Protein AF-A0A7M3ZUP6-F1 (afdb_monomer)

Structure (mmCIF, N/CA/C/O backbone):
data_AF-A0A7M3ZUP6-F1
#
_entry.id   AF-A0A7M3ZUP6-F1
#
loop_
_atom_site.group_PDB
_atom_site.id
_atom_site.type_symbol
_atom_site.label_atom_id
_atom_site.label_alt_id
_atom_site.label_comp_id
_atom_site.label_asym_id
_atom_site.label_entity_id
_atom_site.label_seq_id
_atom_site.pdbx_PDB_ins_code
_atom_site.Cartn_x
_atom_site.Cartn_y
_atom_site.Cartn_z
_atom_site.occupancy
_atom_site.B_iso_or_equiv
_atom_site.auth_seq_id
_atom_site.auth_comp_id
_atom_site.auth_asym_id
_atom_site.auth_atom_id
_atom_site.pdbx_PDB_model_num
ATOM 1 N N . MET A 1 1 ? 4.150 -16.172 5.970 1.00 50.00 1 MET A N 1
ATOM 2 C CA . MET A 1 1 ? 3.454 -14.927 6.358 1.00 50.00 1 MET A CA 1
ATOM 3 C C . MET A 1 1 ? 2.361 -14.665 5.340 1.00 50.00 1 MET A C 1
ATOM 5 O O . MET A 1 1 ? 2.669 -14.596 4.160 1.00 50.00 1 MET A O 1
ATOM 9 N N . GLY A 1 2 ? 1.106 -14.615 5.776 1.00 80.38 2 GLY A N 1
ATOM 10 C CA . GLY A 1 2 ? -0.051 -14.325 4.928 1.00 80.38 2 GLY A CA 1
ATOM 11 C C . GLY A 1 2 ? -0.897 -13.217 5.550 1.00 80.38 2 GLY A C 1
ATOM 12 O O . GLY A 1 2 ? -0.692 -12.857 6.706 1.00 80.38 2 GLY A O 1
ATOM 13 N N . VAL A 1 3 ? -1.830 -12.669 4.774 1.00 87.69 3 VAL A N 1
ATOM 14 C CA . VAL A 1 3 ? -2.792 -11.665 5.253 1.00 87.69 3 VAL A CA 1
ATOM 15 C C . VAL A 1 3 ? -3.669 -12.273 6.348 1.00 87.69 3 VAL A C 1
ATOM 17 O O . VAL A 1 3 ? -4.235 -13.344 6.127 1.00 87.69 3 VAL A O 1
ATOM 20 N N . HIS A 1 4 ? -3.759 -11.592 7.497 1.00 93.12 4 HIS A N 1
ATOM 21 C CA . HIS A 1 4 ? -4.539 -12.018 8.663 1.00 93.12 4 HIS A CA 1
ATOM 22 C C . HIS A 1 4 ? -6.022 -12.210 8.310 1.00 93.12 4 HIS A C 1
ATOM 24 O O . HIS A 1 4 ? -6.575 -11.427 7.533 1.00 93.12 4 HIS A O 1
ATOM 30 N N . ASP A 1 5 ? -6.680 -13.200 8.915 1.00 93.25 5 ASP A N 1
ATOM 31 C CA . ASP A 1 5 ? -8.058 -13.581 8.570 1.00 93.25 5 ASP A CA 1
ATOM 32 C C . ASP A 1 5 ? -9.053 -12.433 8.741 1.00 93.25 5 ASP A C 1
ATOM 34 O O . ASP A 1 5 ? -9.949 -12.263 7.922 1.00 93.25 5 ASP A O 1
ATOM 38 N N . SER A 1 6 ? -8.849 -11.576 9.743 1.00 92.00 6 SER A N 1
ATOM 39 C CA . SER A 1 6 ? -9.698 -10.396 9.954 1.00 92.00 6 SER A CA 1
ATOM 40 C C . SER A 1 6 ? -9.676 -9.407 8.781 1.00 92.00 6 SER A C 1
ATOM 42 O O . SER A 1 6 ? -10.653 -8.703 8.559 1.00 92.00 6 SER A O 1
ATOM 44 N N . VAL A 1 7 ? -8.573 -9.352 8.029 1.00 94.88 7 VAL A N 1
ATOM 45 C CA . VAL A 1 7 ? -8.450 -8.532 6.817 1.00 94.88 7 VAL A CA 1
ATOM 46 C C . VAL A 1 7 ? -8.948 -9.314 5.611 1.00 94.88 7 VAL A C 1
ATOM 48 O O . VAL A 1 7 ? -9.732 -8.792 4.830 1.00 94.88 7 VAL A O 1
ATOM 51 N N . ARG A 1 8 ? -8.538 -10.581 5.471 1.00 94.00 8 ARG A N 1
ATOM 52 C CA . ARG A 1 8 ? -8.923 -11.441 4.340 1.00 94.00 8 ARG A CA 1
ATOM 53 C C . ARG A 1 8 ? -10.436 -11.645 4.237 1.00 94.00 8 ARG A C 1
ATOM 55 O O . ARG A 1 8 ? -10.956 -11.736 3.130 1.00 94.00 8 ARG A O 1
ATOM 62 N N . ASN A 1 9 ? -11.121 -11.718 5.374 1.00 94.88 9 ASN A N 1
ATOM 63 C CA . ASN A 1 9 ? -12.566 -11.918 5.450 1.00 94.88 9 ASN A CA 1
ATOM 64 C C . ASN A 1 9 ? -13.355 -10.598 5.407 1.00 94.88 9 ASN A C 1
ATOM 66 O O . ASN A 1 9 ? -14.583 -10.630 5.436 1.00 94.88 9 ASN A O 1
ATOM 70 N N . HIS A 1 10 ? -12.684 -9.441 5.349 1.00 96.62 10 HIS A N 1
ATOM 71 C CA . HIS A 1 10 ? -13.364 -8.156 5.226 1.00 96.62 10 HIS A CA 1
ATOM 72 C C . HIS A 1 10 ? -14.044 -8.040 3.848 1.00 96.62 10 HIS A C 1
ATOM 74 O O . HIS A 1 10 ? -13.417 -8.392 2.844 1.00 96.62 10 HIS A O 1
ATOM 80 N N . PRO A 1 11 ? -15.278 -7.504 3.746 1.00 97.38 11 PRO A N 1
ATOM 81 C CA . PRO A 1 11 ? -16.009 -7.430 2.474 1.00 97.38 11 PRO A CA 1
ATOM 82 C C . PRO A 1 11 ? -15.235 -6.734 1.344 1.00 97.38 11 PRO A C 1
ATOM 84 O O . PRO A 1 11 ? -15.300 -7.143 0.187 1.00 97.38 11 PRO A O 1
ATOM 87 N N . GLU A 1 12 ? -14.448 -5.713 1.686 1.00 97.25 12 GLU A N 1
ATOM 88 C CA . GLU A 1 12 ? -13.681 -4.914 0.719 1.00 97.25 12 GLU A CA 1
ATOM 89 C C . GLU A 1 12 ? -12.323 -5.521 0.326 1.00 97.25 12 GLU A C 1
ATOM 91 O O . GL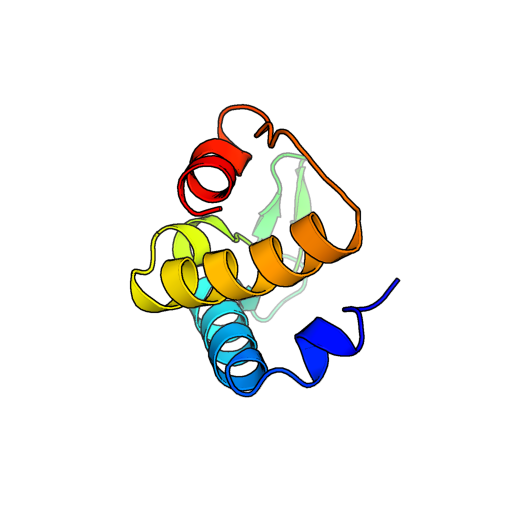U A 1 12 ? -11.632 -4.981 -0.539 1.00 97.25 12 GLU A O 1
ATOM 96 N N . TRP A 1 13 ? -11.925 -6.650 0.925 1.00 96.69 13 TRP A N 1
ATOM 97 C CA . TRP A 1 13 ? -10.643 -7.300 0.630 1.00 96.69 13 TRP A CA 1
ATOM 98 C C . TRP A 1 13 ? -10.495 -7.645 -0.854 1.00 96.69 13 TRP A C 1
ATOM 100 O O . TRP A 1 13 ? -9.455 -7.386 -1.459 1.00 96.69 13 TRP A O 1
ATOM 110 N N . SER A 1 14 ? -11.547 -8.216 -1.445 1.00 97.25 14 SER A N 1
ATOM 111 C CA . SER A 1 14 ? -11.550 -8.614 -2.856 1.00 97.25 14 SER A CA 1
ATOM 112 C C . SER A 1 14 ? -11.343 -7.415 -3.788 1.00 97.25 14 SER A C 1
ATOM 114 O O . SER A 1 14 ? -10.537 -7.494 -4.716 1.00 97.25 14 SER A O 1
ATOM 116 N N . THR A 1 15 ? -11.987 -6.287 -3.481 1.00 98.19 15 THR A N 1
ATOM 117 C CA . THR A 1 15 ? -11.836 -5.020 -4.202 1.00 98.19 15 THR A CA 1
ATOM 118 C C . THR A 1 15 ? -10.406 -4.500 -4.116 1.00 98.19 15 THR A C 1
ATOM 120 O O . THR A 1 15 ? -9.805 -4.196 -5.145 1.00 98.19 15 THR A O 1
ATOM 123 N N . LEU A 1 16 ? -9.817 -4.448 -2.914 1.00 97.62 16 LEU A N 1
ATOM 124 C CA . LEU A 1 16 ? -8.432 -3.999 -2.756 1.00 97.62 16 LEU A CA 1
ATOM 125 C C . LEU A 1 16 ? -7.451 -4.915 -3.496 1.00 97.62 16 LEU A C 1
ATOM 127 O O . LEU A 1 16 ? -6.551 -4.426 -4.171 1.00 97.62 16 LEU A O 1
ATOM 131 N N . ALA A 1 17 ? -7.624 -6.234 -3.405 1.00 96.69 17 ALA A N 1
ATOM 132 C CA . ALA A 1 17 ? -6.766 -7.189 -4.100 1.00 96.69 17 ALA A CA 1
ATOM 133 C C . ALA A 1 17 ? -6.841 -7.037 -5.631 1.00 96.69 17 ALA A C 1
ATOM 135 O O . ALA A 1 17 ? -5.821 -7.195 -6.307 1.00 96.69 17 ALA A O 1
ATOM 136 N N . GLY A 1 18 ? -8.021 -6.709 -6.168 1.00 97.94 18 GLY A N 1
ATOM 137 C CA . GLY A 1 18 ? -8.205 -6.336 -7.572 1.00 97.94 18 GLY A CA 1
ATOM 138 C C . GLY A 1 18 ? -7.430 -5.069 -7.928 1.00 97.94 18 GLY A C 1
ATOM 139 O O . GLY A 1 18 ? -6.559 -5.110 -8.790 1.00 97.94 18 GLY A O 1
ATOM 140 N N . LEU A 1 19 ? -7.638 -3.982 -7.179 1.00 98.06 19 LEU A N 1
ATOM 141 C CA . LEU A 1 19 ? -6.931 -2.712 -7.399 1.00 98.06 19 LEU A CA 1
ATOM 142 C C . LEU A 1 19 ? -5.406 -2.863 -7.297 1.00 98.06 19 LEU A C 1
ATOM 144 O O . LEU A 1 19 ? -4.678 -2.269 -8.082 1.00 98.06 19 LEU A O 1
ATOM 148 N N . VAL A 1 20 ? -4.902 -3.678 -6.368 1.00 97.06 20 VAL A N 1
ATOM 149 C CA . VAL A 1 20 ? -3.463 -3.971 -6.254 1.00 97.06 20 VAL A CA 1
ATOM 150 C C . VAL A 1 20 ? -2.947 -4.688 -7.495 1.00 97.06 20 VAL A C 1
ATOM 152 O O . VAL A 1 20 ? -1.883 -4.341 -8.001 1.00 97.06 20 VAL A O 1
ATOM 155 N N . ARG A 1 21 ? -3.685 -5.677 -8.002 1.00 96.81 21 ARG A N 1
ATOM 156 C CA . ARG A 1 21 ? -3.310 -6.376 -9.234 1.00 96.81 21 ARG A CA 1
ATOM 157 C C . ARG A 1 21 ? -3.262 -5.415 -10.417 1.00 96.81 21 ARG A C 1
ATOM 159 O O . ARG A 1 21 ? -2.293 -5.455 -11.164 1.00 96.81 21 ARG A O 1
ATOM 166 N N . ASP A 1 22 ? -4.268 -4.561 -10.549 1.00 97.44 22 ASP A N 1
ATOM 167 C CA . ASP A 1 22 ? -4.428 -3.701 -11.721 1.00 97.44 22 ASP A CA 1
ATOM 168 C C . ASP A 1 22 ? -3.473 -2.499 -11.705 1.00 97.44 22 ASP A C 1
ATOM 170 O O . ASP A 1 22 ? -3.025 -2.050 -12.757 1.00 97.44 22 ASP A O 1
ATOM 174 N N . LEU A 1 23 ? -3.145 -1.977 -10.518 1.00 97.31 23 LEU A N 1
ATOM 175 C CA . LEU A 1 23 ? -2.364 -0.745 -10.371 1.00 97.31 23 LEU A CA 1
ATOM 176 C C . LEU A 1 23 ? -0.898 -0.974 -9.994 1.00 97.31 23 LEU A C 1
ATOM 178 O O . LEU A 1 23 ? -0.069 -0.123 -10.312 1.00 97.31 23 LEU A O 1
ATOM 182 N N . ALA A 1 24 ? -0.568 -2.057 -9.280 1.00 96.75 24 ALA A N 1
ATOM 183 C CA . ALA A 1 24 ? 0.787 -2.267 -8.763 1.00 96.75 24 ALA A CA 1
ATOM 184 C C . ALA A 1 24 ? 1.593 -3.326 -9.504 1.00 96.75 24 ALA A C 1
ATOM 186 O O . ALA A 1 24 ? 2.818 -3.296 -9.417 1.00 96.75 24 ALA A O 1
ATOM 187 N N . PHE A 1 25 ? 0.952 -4.273 -10.189 1.00 97.12 25 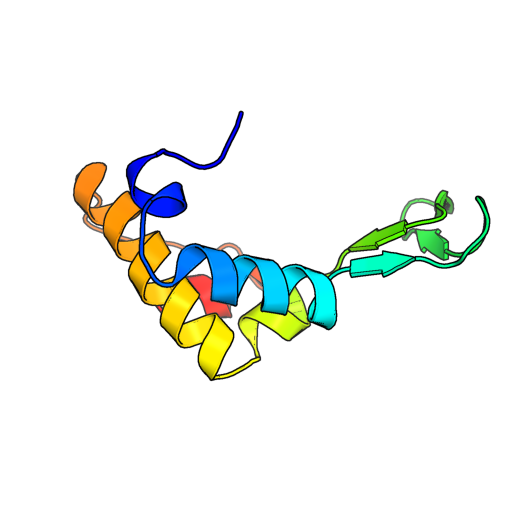PHE A N 1
ATOM 188 C CA . PHE A 1 25 ? 1.645 -5.410 -10.786 1.00 97.12 25 PHE A CA 1
ATOM 189 C C . PHE A 1 25 ? 1.789 -5.261 -12.299 1.00 97.12 25 PHE A C 1
ATOM 191 O O . PHE A 1 25 ? 0.804 -5.187 -13.027 1.00 97.12 25 PHE A O 1
ATOM 198 N N . LEU A 1 26 ? 3.033 -5.291 -12.774 1.00 96.00 26 LEU A N 1
ATOM 199 C CA . LEU A 1 26 ? 3.372 -5.310 -14.192 1.00 96.00 26 LEU A CA 1
ATOM 200 C C . LEU A 1 26 ? 4.077 -6.627 -14.539 1.00 96.00 26 LEU A C 1
ATOM 202 O O . LEU A 1 26 ? 5.102 -6.977 -13.945 1.00 96.00 26 LEU A O 1
ATOM 206 N N . ASP A 1 27 ? 3.546 -7.335 -15.536 1.00 96.31 27 ASP A N 1
ATOM 207 C CA . ASP A 1 27 ? 4.188 -8.495 -16.158 1.00 96.31 27 ASP A CA 1
ATOM 208 C C . ASP A 1 27 ? 4.772 -8.086 -17.515 1.00 96.31 27 ASP A C 1
ATOM 210 O O . ASP A 1 27 ? 4.037 -7.735 -18.437 1.00 96.31 27 ASP A O 1
ATOM 214 N N . GLY A 1 28 ? 6.098 -8.128 -17.634 1.00 94.75 28 GLY A N 1
ATOM 215 C CA . GLY A 1 28 ? 6.811 -7.767 -18.856 1.00 94.75 28 GLY A CA 1
ATOM 216 C C . GLY A 1 28 ? 6.913 -8.895 -19.890 1.00 94.75 28 GLY A C 1
ATOM 217 O O . GLY A 1 28 ? 7.498 -8.705 -20.952 1.00 94.75 28 GLY A O 1
ATOM 218 N N . GLY A 1 29 ? 6.375 -10.084 -19.599 1.00 96.94 29 GLY A N 1
ATOM 219 C CA . GLY A 1 29 ? 6.256 -11.198 -20.546 1.00 96.94 29 GLY A CA 1
ATOM 220 C C . GLY A 1 29 ? 7.523 -12.034 -20.768 1.00 96.94 29 GLY A C 1
ATOM 221 O O . GLY A 1 29 ? 7.417 -13.143 -21.288 1.00 96.94 29 GLY A O 1
ATOM 222 N N . HIS A 1 30 ? 8.704 -11.569 -20.345 1.00 96.19 30 HIS A N 1
ATOM 223 C CA . HIS A 1 30 ? 9.967 -12.319 -20.412 1.00 96.19 30 HIS A CA 1
ATOM 224 C C . HIS A 1 30 ? 10.914 -11.986 -19.245 1.00 96.19 30 HIS A C 1
ATOM 226 O O . HIS A 1 30 ? 10.815 -10.922 -18.644 1.00 96.19 30 HIS A O 1
ATOM 232 N N . ASP A 1 31 ? 11.869 -12.873 -18.941 1.00 94.44 31 ASP A N 1
ATOM 233 C CA . ASP A 1 31 ? 12.718 -12.818 -17.728 1.00 94.44 31 ASP A CA 1
ATOM 234 C C . ASP A 1 31 ? 13.638 -11.592 -17.611 1.00 94.44 31 ASP A C 1
ATOM 236 O O . ASP A 1 31 ? 14.101 -11.263 -16.519 1.00 94.44 31 ASP A O 1
ATOM 240 N N . ALA A 1 32 ? 13.871 -10.894 -18.722 1.00 94.38 32 ALA A N 1
ATOM 241 C CA . ALA A 1 32 ? 14.704 -9.694 -18.796 1.00 94.38 32 ALA A CA 1
ATOM 242 C C . ALA A 1 32 ? 13.917 -8.422 -19.143 1.00 94.38 32 ALA A C 1
ATOM 244 O O . ALA A 1 32 ? 14.469 -7.496 -19.731 1.00 94.38 32 ALA A O 1
ATOM 245 N N . ALA A 1 33 ? 12.618 -8.394 -18.842 1.00 96.56 33 ALA A N 1
ATOM 246 C CA . ALA A 1 33 ? 11.760 -7.267 -19.196 1.00 96.56 33 ALA A CA 1
ATOM 247 C C . ALA A 1 33 ? 12.076 -5.993 -18.401 1.00 96.56 33 ALA A C 1
ATOM 249 O O . ALA A 1 33 ? 11.933 -4.887 -18.920 1.00 96.56 33 ALA A O 1
ATOM 250 N N . PHE A 1 34 ? 12.536 -6.137 -17.157 1.00 97.12 34 PHE A N 1
ATOM 251 C CA . PHE A 1 34 ? 12.860 -5.020 -16.279 1.00 97.12 34 PHE A CA 1
ATOM 252 C C . PHE A 1 34 ? 14.272 -5.143 -15.720 1.00 97.12 34 PHE A C 1
ATOM 254 O O . PHE A 1 34 ? 14.624 -6.152 -15.110 1.00 97.12 34 PHE A O 1
ATOM 261 N N . THR A 1 35 ? 15.050 -4.067 -15.834 1.00 96.94 35 THR A N 1
ATOM 262 C CA . THR A 1 35 ? 16.300 -3.898 -15.086 1.00 96.94 35 THR A CA 1
ATOM 263 C C . THR A 1 35 ? 16.009 -3.161 -13.783 1.00 96.94 35 THR A C 1
ATOM 265 O O . THR A 1 35 ? 15.561 -2.017 -13.787 1.00 96.94 35 THR A O 1
ATOM 268 N N . LEU A 1 36 ? 16.252 -3.820 -12.655 1.00 95.50 36 LEU A N 1
ATOM 269 C CA . LEU A 1 36 ? 16.050 -3.256 -11.324 1.00 95.50 36 LEU A CA 1
ATOM 270 C C . LEU A 1 36 ? 17.186 -2.295 -10.960 1.00 95.50 36 LEU A C 1
ATOM 272 O O . LEU A 1 36 ? 18.295 -2.399 -11.479 1.00 95.50 36 LEU A O 1
ATOM 276 N N . ALA A 1 37 ? 16.956 -1.435 -9.965 1.00 94.44 37 ALA A N 1
ATOM 277 C CA . ALA A 1 37 ? 17.982 -0.523 -9.442 1.00 94.44 37 ALA A CA 1
ATOM 278 C C . ALA A 1 37 ? 19.243 -1.243 -8.913 1.00 94.44 37 ALA A C 1
ATOM 280 O O . ALA A 1 37 ? 20.312 -0.650 -8.833 1.00 94.44 37 ALA A O 1
ATOM 281 N N . SER A 1 38 ? 19.135 -2.534 -8.583 1.00 95.75 38 SER A N 1
ATOM 282 C CA . SER A 1 38 ? 20.274 -3.385 -8.211 1.00 95.75 38 SER A CA 1
ATOM 283 C C . SER A 1 38 ? 21.104 -3.888 -9.403 1.00 95.75 38 SER A C 1
ATOM 285 O O . SER A 1 38 ? 22.075 -4.611 -9.198 1.00 95.75 38 SER A O 1
ATOM 287 N N . GLY A 1 39 ? 20.702 -3.582 -10.640 1.00 96.62 39 GLY A N 1
ATOM 288 C CA . GLY A 1 39 ? 21.279 -4.108 -11.882 1.00 96.62 39 GLY A CA 1
ATOM 289 C C . GLY A 1 39 ? 20.762 -5.493 -12.293 1.00 96.62 39 GLY A C 1
ATOM 290 O O . GLY A 1 39 ? 21.067 -5.964 -13.386 1.00 96.62 39 GLY A O 1
ATOM 291 N N . LYS A 1 40 ? 19.968 -6.159 -11.445 1.00 96.94 40 LYS A N 1
ATOM 292 C CA . LYS A 1 40 ? 19.366 -7.464 -11.755 1.00 96.94 40 LYS A CA 1
ATOM 293 C C . LYS A 1 40 ? 18.224 -7.330 -12.759 1.00 96.94 40 LYS A C 1
ATOM 295 O O . LYS A 1 40 ? 17.533 -6.316 -12.782 1.00 96.94 40 LYS A O 1
ATOM 300 N N . GLN A 1 41 ? 17.997 -8.391 -13.525 1.00 97.69 41 GLN A N 1
ATOM 301 C CA . GLN A 1 41 ? 16.864 -8.509 -14.438 1.00 97.69 41 GLN A CA 1
ATOM 302 C C . GLN A 1 41 ? 15.676 -9.207 -13.761 1.00 97.69 41 GLN A C 1
ATOM 304 O O . GLN A 1 41 ? 15.874 -10.064 -12.896 1.00 97.69 41 GLN A O 1
ATOM 309 N N . SER A 1 42 ? 14.456 -8.830 -14.139 1.00 97.25 42 SER A N 1
ATOM 310 C CA . SER A 1 42 ? 13.210 -9.431 -13.660 1.00 97.25 42 SER A CA 1
ATOM 311 C C . SER A 1 42 ? 12.128 -9.388 -14.739 1.00 97.25 42 SER A C 1
ATOM 313 O O . SER A 1 42 ? 11.998 -8.396 -15.456 1.00 97.25 42 SER A O 1
ATOM 315 N N . ARG A 1 43 ? 11.291 -10.429 -14.796 1.00 97.56 43 ARG A N 1
ATOM 316 C CA . ARG A 1 43 ? 10.038 -10.425 -15.567 1.00 97.56 43 ARG A CA 1
ATOM 317 C C . ARG A 1 43 ? 8.969 -9.532 -14.955 1.00 97.56 43 ARG A C 1
ATOM 319 O O . ARG A 1 43 ? 8.143 -8.975 -15.672 1.00 97.56 43 ARG A O 1
ATOM 326 N N . TRP A 1 44 ? 8.954 -9.450 -13.631 1.00 96.81 44 TRP A N 1
ATOM 327 C CA . TRP A 1 44 ? 7.896 -8.791 -12.882 1.00 96.81 44 TRP A CA 1
ATOM 328 C C . TRP A 1 44 ? 8.395 -7.499 -12.264 1.00 96.81 44 TRP A C 1
ATOM 330 O O . TRP A 1 44 ? 9.502 -7.444 -11.716 1.00 96.81 44 TRP A O 1
ATOM 340 N N . PHE A 1 45 ? 7.539 -6.489 -12.300 1.00 95.94 45 PHE A N 1
ATOM 341 C CA . PHE A 1 45 ? 7.725 -5.244 -11.578 1.00 95.94 45 PHE A CA 1
ATOM 342 C C . PHE A 1 45 ? 6.508 -4.996 -10.689 1.00 95.94 45 PHE A C 1
ATOM 344 O O . PHE A 1 45 ? 5.369 -5.181 -11.117 1.00 95.94 45 PHE A O 1
ATOM 351 N N . PHE A 1 46 ? 6.755 -4.626 -9.433 1.00 96.19 46 PHE A N 1
ATOM 352 C CA . PHE A 1 46 ? 5.703 -4.390 -8.451 1.00 96.19 46 PHE A CA 1
ATOM 353 C C . PHE A 1 46 ? 5.937 -3.052 -7.747 1.00 96.19 46 PHE A C 1
ATOM 355 O O . PHE A 1 46 ? 6.889 -2.924 -6.976 1.00 96.19 46 PHE A O 1
ATOM 362 N N . ASP A 1 47 ? 5.086 -2.060 -8.014 1.00 94.31 47 ASP A N 1
ATOM 363 C CA . ASP A 1 47 ? 5.144 -0.735 -7.386 1.00 94.31 47 ASP A CA 1
ATOM 364 C C . ASP A 1 47 ? 3.803 -0.395 -6.747 1.00 94.31 47 ASP A C 1
ATOM 366 O O . ASP A 1 47 ? 2.798 -0.236 -7.426 1.00 94.31 47 ASP A O 1
ATOM 370 N N . THR A 1 48 ? 3.776 -0.258 -5.425 1.00 93.56 48 THR A N 1
ATOM 371 C CA . THR A 1 48 ? 2.544 0.026 -4.681 1.00 93.56 48 THR A CA 1
ATOM 372 C C . THR A 1 48 ? 2.169 1.504 -4.659 1.00 93.56 48 THR A C 1
ATOM 374 O O . THR A 1 48 ? 1.071 1.831 -4.207 1.00 93.56 48 THR A O 1
ATOM 377 N N . LYS A 1 49 ? 3.022 2.415 -5.154 1.00 93.56 49 LYS A N 1
ATOM 378 C CA . LYS A 1 49 ? 2.719 3.859 -5.167 1.00 93.56 49 LYS A CA 1
ATOM 379 C C . LYS A 1 49 ? 1.393 4.195 -5.857 1.00 93.56 49 LYS A C 1
ATOM 381 O O . LYS A 1 49 ? 0.616 4.927 -5.247 1.00 93.56 49 LYS A O 1
ATOM 386 N N . PRO A 1 50 ? 1.062 3.653 -7.044 1.00 95.31 50 PRO A N 1
ATOM 387 C CA . PRO A 1 50 ? -0.217 3.934 -7.692 1.00 95.31 50 PRO A CA 1
ATOM 388 C C . PRO A 1 50 ? -1.426 3.491 -6.856 1.00 95.31 50 PRO A C 1
ATOM 390 O O . PRO A 1 50 ? -2.423 4.203 -6.807 1.00 95.31 50 PRO A O 1
ATOM 393 N N . VAL A 1 51 ? -1.324 2.370 -6.131 1.00 96.19 51 VAL A N 1
ATOM 394 C CA . VAL A 1 51 ? -2.388 1.897 -5.224 1.00 96.19 51 VAL A CA 1
ATOM 395 C C . VAL A 1 51 ? -2.585 2.881 -4.071 1.00 96.19 51 VAL A C 1
ATOM 397 O O . VAL A 1 51 ? -3.715 3.229 -3.749 1.00 96.19 51 VAL A O 1
ATOM 400 N N . MET A 1 52 ? -1.496 3.372 -3.472 1.00 93.38 52 MET A N 1
ATOM 401 C CA . MET A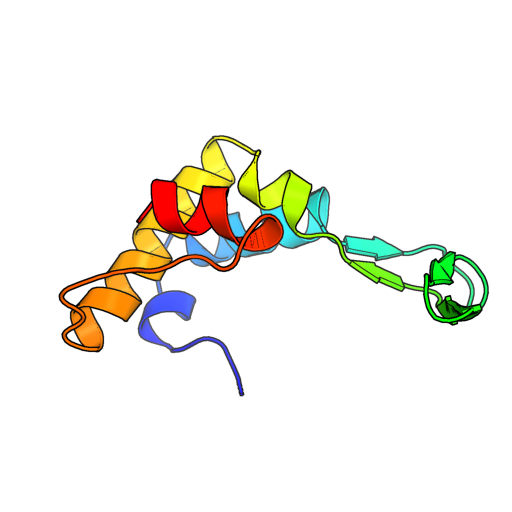 1 52 ? -1.546 4.356 -2.377 1.00 93.38 52 MET A CA 1
ATOM 402 C C . MET A 1 52 ? -2.106 5.714 -2.803 1.00 93.38 52 MET A C 1
ATOM 404 O O . MET A 1 52 ? -2.658 6.421 -1.968 1.00 93.38 52 MET A O 1
ATOM 408 N N . MET A 1 53 ? -1.997 6.062 -4.085 1.00 93.19 53 MET A N 1
ATOM 409 C CA . MET A 1 53 ? -2.505 7.323 -4.637 1.00 93.19 53 MET A CA 1
ATOM 410 C C . MET A 1 53 ? -3.908 7.198 -5.248 1.00 93.19 53 MET A C 1
ATOM 412 O O . MET A 1 53 ? -4.512 8.207 -5.608 1.00 93.19 53 MET A O 1
ATOM 416 N N . HIS A 1 54 ? -4.444 5.983 -5.380 1.00 97.00 54 HIS A N 1
ATOM 417 C CA . HIS A 1 54 ? -5.773 5.765 -5.938 1.00 97.00 54 HIS A CA 1
ATOM 418 C C . HIS A 1 54 ? -6.853 6.001 -4.865 1.00 97.00 54 HIS A C 1
ATOM 420 O O . HIS A 1 54 ? -6.855 5.283 -3.861 1.00 97.00 54 HIS A O 1
ATOM 426 N N . PRO A 1 55 ? -7.818 6.925 -5.064 1.00 96.38 55 PRO A N 1
ATOM 427 C CA . PRO A 1 55 ? -8.740 7.354 -4.006 1.00 96.38 55 PRO A CA 1
ATOM 428 C C . PRO A 1 55 ? -9.496 6.210 -3.323 1.00 96.38 55 PRO A C 1
ATOM 430 O O . PRO A 1 55 ? -9.525 6.116 -2.098 1.00 96.38 55 PRO A O 1
ATOM 433 N N . GLN A 1 56 ? -10.062 5.292 -4.111 1.00 97.75 56 GLN A N 1
ATOM 434 C CA . GLN A 1 56 ? -10.802 4.151 -3.568 1.00 97.75 56 GLN A CA 1
ATOM 435 C C . GLN A 1 56 ? -9.881 3.150 -2.862 1.00 97.75 56 GLN A C 1
ATOM 437 O O . GLN A 1 56 ? -10.253 2.584 -1.839 1.00 97.75 56 GLN A O 1
ATOM 442 N N . ALA A 1 57 ? -8.676 2.923 -3.396 1.00 97.88 57 ALA A N 1
ATOM 443 C CA . ALA A 1 57 ? -7.767 1.943 -2.813 1.00 97.88 57 ALA A CA 1
ATOM 444 C C . ALA A 1 57 ? -7.210 2.465 -1.486 1.00 97.88 57 ALA A C 1
ATOM 446 O O . ALA A 1 57 ? -7.164 1.717 -0.515 1.00 97.88 57 ALA A O 1
ATOM 447 N N . ALA A 1 58 ? -6.856 3.751 -1.427 1.00 96.81 58 ALA A N 1
ATOM 448 C CA . ALA A 1 58 ? -6.423 4.424 -0.211 1.00 96.81 58 ALA A CA 1
ATOM 449 C C . ALA A 1 58 ? -7.492 4.350 0.892 1.00 96.81 58 ALA A C 1
ATOM 451 O O . ALA A 1 58 ? -7.176 3.954 2.009 1.00 96.81 58 ALA A O 1
ATOM 452 N N . ALA A 1 59 ? -8.761 4.627 0.573 1.00 97.12 59 ALA A N 1
ATOM 453 C CA . ALA A 1 59 ? -9.854 4.520 1.543 1.00 97.12 59 ALA A CA 1
ATOM 454 C C . ALA A 1 59 ? -9.992 3.099 2.126 1.00 97.12 59 ALA A C 1
ATOM 456 O O . ALA A 1 59 ? -10.033 2.927 3.347 1.00 97.12 59 ALA A O 1
ATOM 457 N N . ILE A 1 60 ? -9.993 2.071 1.267 1.00 97.81 60 ILE A N 1
ATOM 458 C CA . ILE A 1 60 ? -10.089 0.671 1.709 1.00 97.81 60 ILE A CA 1
ATOM 459 C C . ILE A 1 60 ? -8.850 0.272 2.524 1.00 97.81 60 ILE A C 1
ATOM 461 O O . ILE A 1 60 ? -8.972 -0.361 3.572 1.00 97.81 60 ILE A O 1
ATOM 465 N N . MET A 1 61 ? -7.649 0.651 2.074 1.00 96.62 61 MET A N 1
ATOM 466 C CA . MET A 1 61 ? -6.409 0.375 2.804 1.00 96.62 61 MET A CA 1
ATOM 467 C C . MET A 1 61 ? -6.423 0.990 4.198 1.00 96.62 61 MET A C 1
ATOM 469 O O . MET A 1 61 ? -6.098 0.282 5.145 1.00 96.62 61 MET A O 1
ATOM 473 N N . GLY A 1 62 ? -6.831 2.253 4.337 1.00 96.25 62 GLY A N 1
ATOM 474 C CA . GLY A 1 62 ? -6.935 2.925 5.633 1.00 96.25 62 GLY A CA 1
ATOM 475 C C . GLY A 1 62 ? -7.828 2.156 6.607 1.00 96.25 62 GLY A C 1
ATOM 476 O O . GLY A 1 62 ? -7.410 1.856 7.723 1.00 96.25 62 GLY A O 1
ATOM 477 N N . SER A 1 63 ? -9.012 1.729 6.154 1.00 96.38 63 SER A N 1
ATOM 478 C CA . SER A 1 63 ? -9.940 0.900 6.942 1.00 96.38 63 SER A CA 1
ATOM 479 C C . SER A 1 63 ? -9.307 -0.426 7.395 1.00 96.38 63 SER A C 1
ATOM 481 O O . SER A 1 63 ? -9.281 -0.753 8.585 1.00 96.38 63 SER A O 1
ATOM 483 N N . LEU A 1 64 ? -8.720 -1.180 6.459 1.00 96.75 64 LEU A N 1
ATOM 484 C CA . LEU A 1 64 ? -8.141 -2.499 6.739 1.00 96.75 64 LEU A CA 1
ATOM 48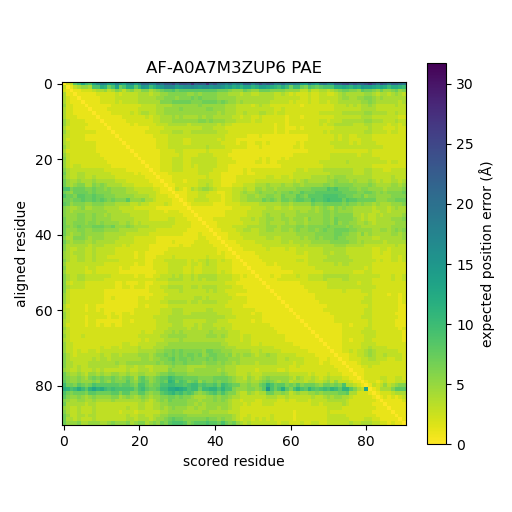5 C C . LEU A 1 64 ? -6.884 -2.432 7.616 1.00 96.75 64 LEU A C 1
ATOM 487 O O . LEU A 1 64 ? -6.668 -3.308 8.461 1.00 96.75 64 LEU A O 1
ATOM 491 N N . LEU A 1 65 ? -6.051 -1.410 7.421 1.00 95.50 65 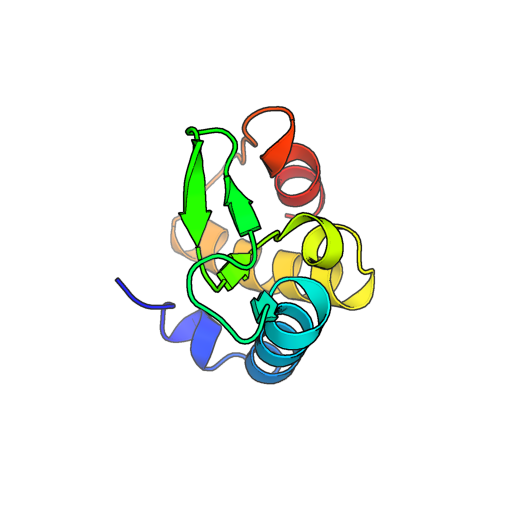LEU A N 1
ATOM 492 C CA . LEU A 1 65 ? -4.874 -1.156 8.247 1.00 95.50 65 LEU A CA 1
ATOM 493 C C . LEU A 1 65 ? -5.295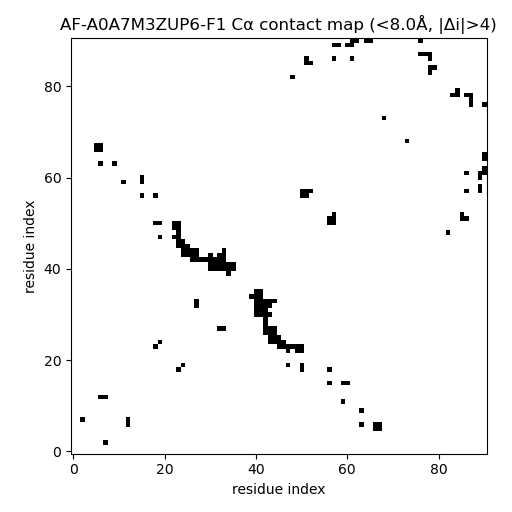 -0.765 9.664 1.00 95.50 65 LEU A C 1
ATOM 495 O O . LEU A 1 65 ? -4.777 -1.350 10.614 1.00 95.50 65 LEU A O 1
ATOM 499 N N . ASN A 1 66 ? -6.280 0.123 9.816 1.00 95.38 66 ASN A N 1
ATOM 500 C CA . ASN A 1 66 ? -6.801 0.514 11.126 1.00 95.38 66 ASN A CA 1
ATOM 501 C C . ASN A 1 66 ? -7.369 -0.661 11.913 1.00 95.38 66 ASN A C 1
ATOM 503 O O . ASN A 1 66 ? -7.072 -0.806 13.098 1.00 95.38 66 ASN A O 1
ATOM 507 N N . LEU A 1 67 ? -8.093 -1.564 11.250 1.00 95.38 67 LEU A N 1
ATOM 508 C CA . LEU A 1 67 ? -8.572 -2.797 11.875 1.00 95.38 67 LEU A CA 1
ATOM 509 C C . LEU A 1 67 ? -7.416 -3.597 12.497 1.00 95.38 67 LEU A C 1
ATOM 511 O O . LEU A 1 67 ? -7.545 -4.157 13.588 1.00 95.38 67 LEU A O 1
ATOM 515 N N . ARG A 1 68 ? -6.265 -3.659 11.819 1.00 94.56 68 ARG A N 1
ATOM 516 C CA . ARG A 1 68 ? -5.075 -4.344 12.339 1.00 94.56 68 ARG A CA 1
ATOM 517 C C . ARG A 1 68 ? -4.373 -3.557 13.433 1.00 94.56 68 ARG A C 1
ATOM 519 O O . ARG A 1 68 ? -3.981 -4.177 14.416 1.00 94.56 68 ARG A O 1
ATOM 526 N N . ILE A 1 69 ? -4.221 -2.245 13.276 1.00 95.06 69 ILE A N 1
ATOM 527 C CA . ILE A 1 69 ? -3.574 -1.364 14.259 1.00 95.06 69 ILE A CA 1
ATOM 528 C C . ILE A 1 69 ? -4.328 -1.415 15.591 1.00 95.06 69 ILE A C 1
ATOM 530 O O . ILE A 1 69 ? -3.720 -1.684 16.627 1.00 95.06 69 ILE A O 1
ATOM 534 N N . GLN A 1 70 ? -5.656 -1.283 15.559 1.00 94.56 70 GLN A N 1
ATOM 535 C CA . GLN A 1 70 ? -6.507 -1.363 16.749 1.00 94.56 70 GLN A CA 1
ATOM 536 C C . GLN A 1 70 ? -6.405 -2.725 17.438 1.00 94.56 70 GLN A C 1
ATOM 538 O O . GLN A 1 70 ? -6.242 -2.798 18.652 1.00 94.56 70 GLN A O 1
ATOM 543 N N . ALA A 1 71 ? -6.424 -3.818 16.671 1.00 94.75 71 ALA A N 1
ATOM 544 C CA . ALA A 1 71 ? -6.274 -5.165 17.221 1.00 94.75 71 ALA A CA 1
ATOM 545 C C . ALA A 1 71 ? -4.886 -5.430 17.838 1.00 94.75 71 ALA A C 1
ATOM 547 O O . ALA A 1 71 ? -4.729 -6.390 18.589 1.00 94.75 71 ALA A O 1
ATOM 548 N N . MET A 1 72 ? -3.878 -4.618 17.507 1.00 94.69 72 MET A N 1
ATOM 549 C CA . MET A 1 72 ? -2.550 -4.656 18.129 1.00 94.69 72 MET A CA 1
ATOM 550 C C . MET A 1 72 ? -2.434 -3.719 19.342 1.00 94.69 72 MET A C 1
ATOM 552 O O . MET A 1 72 ? -1.410 -3.760 20.016 1.00 94.69 72 MET A O 1
ATOM 556 N N . GLY A 1 73 ? -3.454 -2.899 19.628 1.00 96.56 73 GLY A N 1
ATOM 557 C CA . GLY A 1 73 ? -3.413 -1.894 20.692 1.00 96.56 73 GLY A CA 1
ATOM 558 C C . GLY A 1 73 ? -2.438 -0.751 20.402 1.00 96.56 73 GLY A C 1
ATOM 559 O O . GLY A 1 73 ? -1.785 -0.272 21.319 1.00 96.56 73 GLY A O 1
ATOM 560 N N . GLY A 1 74 ? -2.270 -0.371 19.130 1.00 95.19 74 GLY A N 1
ATOM 561 C CA . GLY A 1 74 ? -1.360 0.710 18.752 1.00 95.19 74 GLY A CA 1
ATOM 562 C C . GLY A 1 74 ? -1.924 2.095 19.076 1.00 95.19 74 GLY A C 1
ATOM 563 O O . GLY A 1 74 ? -3.014 2.428 18.620 1.00 95.19 74 GLY A O 1
ATOM 564 N N . ASP A 1 75 ? -1.153 2.907 19.801 1.00 95.00 75 ASP A N 1
ATOM 565 C CA . ASP A 1 75 ? -1.512 4.295 20.145 1.00 95.00 75 ASP A CA 1
ATOM 566 C C . ASP A 1 75 ? -1.021 5.323 19.113 1.00 95.00 75 ASP A C 1
ATOM 568 O O . ASP A 1 75 ? -1.607 6.391 18.949 1.00 95.00 75 ASP A O 1
ATOM 572 N N . PHE A 1 76 ? 0.074 5.004 18.417 1.00 94.62 76 PHE A N 1
ATOM 573 C CA . PHE A 1 76 ? 0.714 5.882 17.442 1.00 94.62 76 PHE A CA 1
ATOM 574 C C . PHE A 1 76 ? 1.096 5.110 16.185 1.00 94.62 76 PHE A C 1
ATOM 576 O O . PHE A 1 76 ? 1.489 3.942 16.245 1.00 94.62 76 PHE A O 1
ATOM 583 N N . VAL A 1 77 ? 1.048 5.802 15.048 1.00 93.69 77 VAL A N 1
ATOM 584 C CA . VAL A 1 77 ? 1.513 5.291 13.759 1.00 93.69 77 VAL A CA 1
ATOM 585 C C . VAL A 1 77 ? 2.660 6.159 13.257 1.00 93.69 77 VAL A C 1
ATOM 587 O O . VAL A 1 77 ? 2.593 7.384 13.299 1.00 93.69 77 VAL A O 1
ATOM 590 N N . GLY A 1 78 ? 3.720 5.514 12.768 1.00 93.00 78 GLY A N 1
ATOM 591 C CA . GLY A 1 78 ? 4.831 6.171 12.085 1.00 93.00 78 GLY A CA 1
ATOM 592 C C . GLY A 1 78 ? 5.041 5.581 10.693 1.00 93.00 78 GLY A C 1
ATOM 593 O O . GLY A 1 78 ? 5.012 4.362 10.524 1.00 93.00 78 GLY A O 1
ATOM 594 N N . GLY A 1 79 ? 5.269 6.443 9.701 1.00 90.19 79 GLY A N 1
ATOM 595 C CA . GLY A 1 79 ? 5.616 6.057 8.333 1.00 90.19 79 GLY A CA 1
ATOM 596 C C . GLY A 1 79 ? 7.082 6.354 8.022 1.00 90.19 79 GLY A C 1
ATOM 597 O O . GLY A 1 79 ? 7.563 7.448 8.299 1.00 90.19 79 GLY A O 1
ATOM 598 N N . LEU A 1 80 ? 7.799 5.394 7.429 1.00 91.50 80 LEU A N 1
ATOM 599 C CA . LEU A 1 80 ? 9.147 5.629 6.911 1.00 91.50 80 LEU A CA 1
ATOM 600 C C . LEU A 1 80 ? 9.107 6.539 5.670 1.00 91.50 80 LEU A C 1
ATOM 602 O O . LEU A 1 80 ? 8.480 6.213 4.656 1.00 91.50 80 LEU A O 1
ATOM 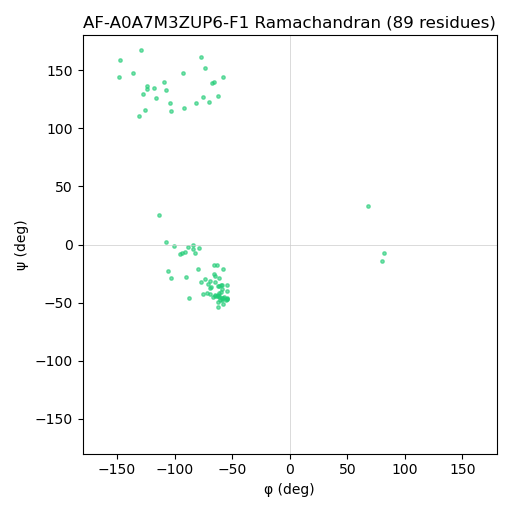606 N N . GLU A 1 81 ? 9.825 7.652 5.746 1.00 90.12 81 GLU A N 1
ATOM 607 C CA . GLU A 1 81 ? 9.991 8.614 4.655 1.00 90.12 81 GLU A CA 1
ATOM 608 C C . GLU A 1 81 ? 10.769 8.025 3.461 1.00 90.12 81 GLU A C 1
ATOM 610 O O . GLU A 1 81 ? 11.755 7.312 3.646 1.00 90.12 81 GLU A O 1
ATOM 615 N N . LEU A 1 82 ? 10.411 8.285 2.195 1.00 83.25 82 LEU A N 1
ATOM 616 C CA . LEU A 1 82 ? 9.198 8.948 1.659 1.00 83.25 82 LEU A CA 1
ATOM 617 C C . LEU A 1 82 ? 8.086 7.940 1.291 1.00 83.25 82 LEU A C 1
ATOM 619 O O . LEU A 1 82 ? 6.985 8.316 0.893 1.00 83.25 82 LEU A O 1
ATOM 623 N N . GLY A 1 83 ? 8.385 6.639 1.351 1.00 83.25 83 GLY A N 1
ATOM 624 C CA . GLY A 1 83 ? 7.543 5.596 0.759 1.00 83.25 83 GLY A CA 1
ATOM 625 C C . GLY A 1 83 ? 6.248 5.316 1.521 1.00 83.25 83 GLY A C 1
ATOM 626 O O . GLY A 1 83 ? 5.260 4.931 0.903 1.00 83.25 83 GLY A O 1
ATOM 627 N N . ALA A 1 84 ? 6.241 5.512 2.840 1.00 89.94 84 ALA A N 1
ATOM 628 C CA . ALA A 1 84 ? 5.107 5.173 3.700 1.00 89.94 84 ALA A CA 1
ATOM 629 C C . ALA A 1 84 ? 4.337 6.396 4.222 1.00 89.94 84 ALA A C 1
ATOM 631 O O . ALA A 1 84 ? 3.363 6.221 4.950 1.00 89.94 84 ALA A O 1
ATOM 632 N N . VAL A 1 85 ? 4.721 7.616 3.833 1.00 90.62 85 VAL A N 1
ATOM 633 C CA . VAL A 1 85 ? 4.013 8.852 4.222 1.00 90.62 85 VAL A CA 1
ATOM 634 C C . VAL A 1 85 ? 2.525 8.803 3.877 1.00 90.62 85 VAL A C 1
ATOM 636 O O . VAL A 1 85 ? 1.713 9.072 4.761 1.00 90.62 85 VAL A O 1
ATOM 639 N N . PRO A 1 86 ? 2.119 8.393 2.656 1.00 90.81 86 PRO A N 1
ATOM 640 C CA . PRO A 1 86 ? 0.701 8.342 2.316 1.00 90.81 86 PRO A CA 1
ATOM 641 C C . PRO A 1 86 ? -0.055 7.308 3.155 1.00 90.81 86 PRO A C 1
ATOM 643 O O . PRO A 1 86 ? -1.210 7.531 3.482 1.00 90.81 86 PRO A O 1
ATOM 646 N N . LEU A 1 87 ? 0.597 6.202 3.536 1.00 92.75 87 LEU A N 1
ATOM 647 C CA . LEU A 1 87 ? -0.011 5.173 4.382 1.00 92.75 87 LEU A CA 1
ATOM 648 C C . LEU A 1 87 ? -0.227 5.668 5.807 1.00 92.75 87 LEU A C 1
ATOM 650 O O . LEU A 1 87 ? -1.284 5.421 6.368 1.00 92.75 87 LEU A O 1
ATOM 654 N N . ALA A 1 88 ? 0.753 6.375 6.372 1.00 93.69 88 ALA A N 1
ATOM 655 C CA . ALA A 1 88 ? 0.624 6.966 7.700 1.00 93.69 88 ALA A CA 1
ATOM 656 C C . ALA A 1 88 ? -0.454 8.061 7.749 1.00 93.69 88 ALA A C 1
ATOM 658 O O . ALA A 1 88 ? -1.034 8.283 8.800 1.00 93.69 88 ALA A O 1
ATOM 659 N N . A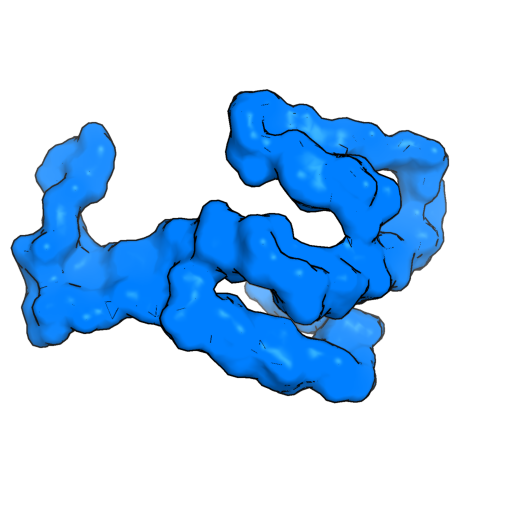LA A 1 89 ? -0.734 8.731 6.626 1.00 92.19 89 ALA A N 1
ATOM 660 C CA . ALA A 1 89 ? -1.748 9.781 6.549 1.00 92.19 89 ALA A CA 1
ATOM 661 C C . ALA A 1 89 ? -3.197 9.266 6.425 1.00 92.19 89 ALA A C 1
ATOM 663 O O . ALA A 1 89 ? -4.126 10.025 6.689 1.00 92.19 89 ALA A O 1
ATOM 664 N N . ILE A 1 90 ? -3.404 8.020 5.982 1.00 93.56 90 ILE A N 1
ATOM 665 C CA . ILE A 1 90 ? -4.743 7.432 5.756 1.00 93.56 90 ILE A CA 1
ATOM 666 C C . ILE A 1 90 ? -5.203 6.503 6.886 1.00 93.56 90 ILE A C 1
ATOM 668 O O . ILE A 1 90 ? -6.292 5.931 6.786 1.00 93.56 90 ILE A O 1
ATOM 672 N N . VAL A 1 91 ? -4.372 6.311 7.912 1.00 91.94 91 VAL A N 1
ATOM 673 C CA . VAL A 1 91 ? -4.677 5.482 9.084 1.00 91.94 91 VAL A CA 1
ATOM 674 C C . VAL A 1 91 ? -4.862 6.335 10.324 1.00 91.94 91 VAL A C 1
ATOM 676 O O . VAL A 1 91 ? -4.110 7.315 10.495 1.00 91.94 91 VAL A O 1
#

Mean predicted aligned error: 3.4 Å

Foldseek 3Di:
DDDDPVLCVDPCNVVLVVLQCVFFKDAQPDQQSDQDPVRDGGRIGGDCVRLLVDPVSLQSLLVSVVVVCVVVVHPADDADPPRCVSVRVSD

pLDDT: mean 94.34, std 5.64, range [50.0, 98.19]

Sequence (91 aa):
MGVHDSVRNHPEWSTLAGLVRDLAFLDGGHDAAFTLASGKQSRWFFDTKPVMMHPQAAAIMGSLLNLRIQAMGGDFVGGLELGAVPLAAIV

Solvent-accessible surface area (backbone atoms only — not comparable to full-atom values): 5392 Å² total; per-residue (Å²): 142,76,80,54,64,81,46,64,70,34,88,60,36,64,57,47,56,49,48,41,50,73,51,18,53,43,79,56,87,40,65,72,56,35,76,44,98,87,72,46,64,27,30,65,48,80,45,61,63,55,31,62,70,32,70,70,45,30,55,53,47,20,56,52,49,39,58,51,39,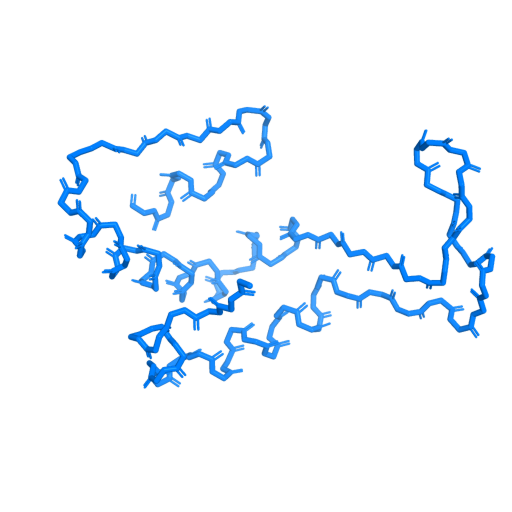58,76,68,68,58,90,75,83,84,46,60,83,79,83,28,46,66,60,46,72,50,86

Secondary structure (DSSP, 8-state):
----HHHHTSTTHHHHHHHHHHHHEEE-SSTTSEE-TTS-EESEEE--HHHHHSHHHHHHHHHHHHHHHHHTT-S-----TTTSHHHHH--

Nearest PDB structures (foldseek):
  5hki-assembly2_C  TM=9.209E-01  e=1.030E-04  Mycobacterium tuberculosis H37Rv
  5hki-assembly2_D  TM=8.717E-01  e=3.098E-04  Mycobacterium tuberculosis H37Rv
  5hkl-assembly1_A  TM=8.907E-01  e=1.288E-03  Mycobacterium tuberculosis H37Rv
  3m3h-assembly1_A-2  TM=7.292E-01  e=1.200E-01  Bacillus anthracis str. 'Ames Ancestor'
  8fky-assembly1_SM  TM=2.666E-01  e=6.654E+00  Homo sapiens

Radius of gyration: 15.23 Å; Cα contacts (8 Å, |Δi|>4): 94; chains: 1; bounding box: 37×25×41 Å